Protein AF-A0A1V4QNX6-F1 (afdb_monomer_lite)

Structure (mmCIF, N/CA/C/O backbone):
data_AF-A0A1V4QNX6-F1
#
_entry.id   AF-A0A1V4QNX6-F1
#
loop_
_atom_site.group_PDB
_atom_site.id
_atom_site.type_symbol
_atom_site.label_atom_id
_atom_site.label_alt_id
_atom_site.label_comp_id
_atom_site.label_asym_id
_atom_site.label_entity_id
_atom_site.label_seq_id
_atom_site.pdbx_PDB_ins_code
_atom_site.Ca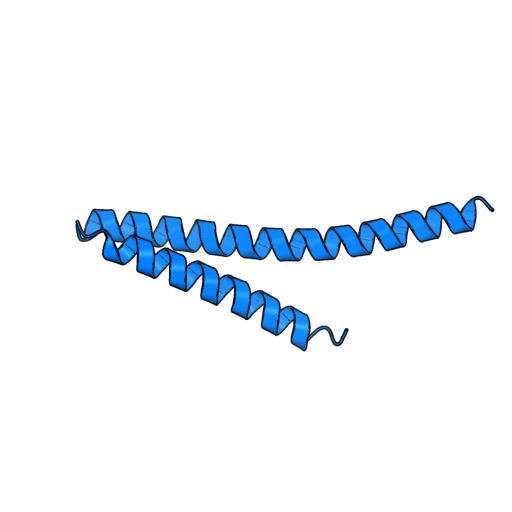rtn_x
_atom_site.Cartn_y
_atom_site.Cartn_z
_atom_site.occupancy
_atom_site.B_iso_or_equiv
_atom_site.auth_seq_id
_atom_site.auth_comp_id
_atom_site.auth_asym_id
_atom_site.auth_atom_id
_atom_site.pdbx_PDB_model_num
ATOM 1 N N . MET A 1 1 ? -21.608 7.998 35.335 1.00 62.53 1 MET A N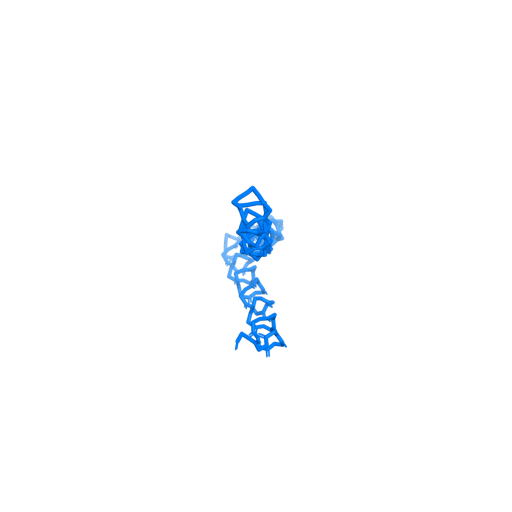 1
ATOM 2 C CA . MET A 1 1 ? -21.101 9.047 34.425 1.00 62.53 1 MET A CA 1
ATOM 3 C C . MET A 1 1 ? -19.666 8.803 33.944 1.00 62.53 1 MET A C 1
ATOM 5 O O . MET A 1 1 ? -19.410 8.937 32.757 1.00 62.53 1 MET A O 1
ATOM 9 N N . GLU A 1 2 ? -18.710 8.400 34.795 1.00 71.56 2 GLU A N 1
ATOM 10 C CA . GLU A 1 2 ? -17.318 8.175 34.335 1.00 71.56 2 GLU A CA 1
ATOM 11 C C . GLU A 1 2 ? -17.098 6.842 33.579 1.00 71.56 2 GLU A C 1
ATOM 13 O O . GLU A 1 2 ? -16.333 6.779 32.614 1.00 71.56 2 GLU A O 1
ATOM 18 N N . ASN A 1 3 ? -17.799 5.773 33.974 1.00 69.94 3 ASN A N 1
ATOM 19 C CA . ASN A 1 3 ? -17.640 4.437 33.377 1.00 69.94 3 ASN A CA 1
ATOM 20 C C . ASN A 1 3 ? -18.193 4.336 31.946 1.00 69.94 3 ASN A C 1
ATOM 22 O O . ASN A 1 3 ? -17.658 3.604 31.115 1.00 69.94 3 ASN A O 1
ATOM 26 N N . GLU A 1 4 ? -19.241 5.097 31.649 1.00 74.94 4 GLU A N 1
ATOM 27 C CA . GLU A 1 4 ? -19.825 5.218 30.312 1.00 74.94 4 GLU A CA 1
ATOM 28 C C . GLU A 1 4 ? -18.894 5.980 29.361 1.00 74.94 4 GLU A C 1
ATOM 30 O O . GLU A 1 4 ? -18.587 5.450 28.297 1.00 74.94 4 GLU A O 1
ATOM 35 N N . ASN A 1 5 ? -18.304 7.110 29.777 1.00 82.00 5 ASN A N 1
ATOM 36 C CA . ASN A 1 5 ? -17.302 7.821 28.969 1.00 82.00 5 ASN A CA 1
ATOM 37 C C . ASN A 1 5 ? -16.093 6.938 28.619 1.00 82.00 5 ASN A C 1
ATOM 39 O O . ASN A 1 5 ? -15.677 6.896 27.464 1.00 82.00 5 ASN A O 1
ATOM 43 N N . LYS A 1 6 ? -15.557 6.164 29.574 1.00 82.81 6 LYS A N 1
ATOM 44 C CA . LYS A 1 6 ? -14.446 5.228 29.298 1.00 82.81 6 LYS A CA 1
ATOM 45 C C . LYS A 1 6 ? -14.835 4.135 28.296 1.00 82.81 6 LYS A C 1
ATOM 47 O O . LYS A 1 6 ? -14.003 3.743 27.479 1.00 82.81 6 LYS A O 1
ATOM 52 N N . LYS A 1 7 ? -16.082 3.653 28.339 1.00 82.44 7 LYS A N 1
ATOM 53 C CA . LYS A 1 7 ? -16.603 2.655 27.394 1.00 82.44 7 LYS A CA 1
ATOM 54 C C . LYS A 1 7 ? -16.769 3.246 25.990 1.00 82.44 7 LYS A C 1
ATOM 56 O O . LYS A 1 7 ? -16.257 2.661 25.042 1.00 82.44 7 LYS A O 1
ATOM 61 N N . TYR A 1 8 ? -17.356 4.439 25.878 1.00 83.19 8 TYR A N 1
ATOM 62 C CA . TYR A 1 8 ? -17.470 5.173 24.614 1.00 83.19 8 TYR A CA 1
ATOM 63 C C . TYR A 1 8 ? -16.106 5.432 23.973 1.00 83.19 8 TYR A C 1
ATOM 65 O O . TYR A 1 8 ? -15.912 5.132 22.800 1.00 83.19 8 TYR A O 1
ATOM 73 N N . LEU A 1 9 ? -15.127 5.920 24.740 1.00 84.62 9 LEU A N 1
ATOM 74 C CA . LEU A 1 9 ? -13.778 6.155 24.220 1.00 84.62 9 LEU A CA 1
ATOM 75 C C . LEU A 1 9 ? -13.110 4.865 23.730 1.00 84.62 9 LEU A C 1
ATOM 77 O O . LEU A 1 9 ? -12.437 4.891 22.703 1.00 84.62 9 LEU A O 1
ATOM 81 N N . LYS A 1 10 ? -13.319 3.733 24.416 1.00 84.69 10 LYS A N 1
ATOM 82 C CA . LYS A 1 10 ? -12.819 2.418 23.980 1.00 84.69 10 LYS A CA 1
ATOM 83 C C . LYS A 1 10 ? -13.456 1.947 22.673 1.00 84.69 10 LYS A C 1
ATOM 85 O O . LYS A 1 10 ? -12.731 1.458 21.809 1.00 84.69 10 LYS A O 1
ATOM 90 N N . ASP A 1 11 ? -14.769 2.095 22.525 1.00 83.81 11 ASP A N 1
ATOM 91 C CA . ASP A 1 11 ? -15.487 1.699 21.309 1.00 83.81 11 ASP A CA 1
ATOM 92 C C . ASP A 1 11 ? -15.097 2.589 20.119 1.00 83.81 11 ASP A C 1
ATOM 94 O O . ASP A 1 11 ? -14.835 2.085 19.025 1.00 83.81 11 ASP A O 1
ATOM 98 N N . LEU A 1 12 ? -14.933 3.897 20.350 1.00 85.00 12 LEU A N 1
ATOM 99 C CA . LEU A 1 12 ? -14.405 4.835 19.356 1.00 85.00 12 LEU A CA 1
ATOM 100 C C . LEU A 1 12 ? -12.978 4.465 18.940 1.00 85.00 12 LEU A C 1
ATOM 102 O O . LEU A 1 12 ? -12.692 4.394 17.746 1.00 85.00 12 LEU A O 1
ATOM 106 N N . PHE A 1 13 ? -12.097 4.168 19.901 1.00 86.75 13 PHE A N 1
ATOM 107 C CA . PHE A 1 13 ? -10.731 3.727 19.610 1.00 86.75 13 PHE A CA 1
ATOM 108 C C . PHE A 1 13 ? -10.701 2.409 18.836 1.00 86.75 13 PHE A C 1
ATOM 110 O O . PHE A 1 13 ? -9.900 2.272 17.916 1.00 86.75 13 PHE A O 1
ATOM 117 N N . GLN A 1 14 ? -11.568 1.446 19.160 1.00 84.75 14 GLN A N 1
ATOM 118 C CA . GLN A 1 14 ? -11.661 0.196 18.402 1.00 84.75 14 GLN A CA 1
ATOM 119 C C . GLN A 1 14 ? -12.148 0.424 16.970 1.00 84.75 14 GLN A C 1
ATOM 121 O O . GLN A 1 14 ? -11.592 -0.172 16.045 1.00 84.75 14 GLN A O 1
ATOM 126 N N . GLY A 1 15 ? -13.151 1.281 16.774 1.00 83.06 15 GLY A N 1
ATOM 127 C CA . GLY A 1 15 ? -13.639 1.653 15.446 1.00 83.06 15 GLY A CA 1
ATOM 128 C C . GLY A 1 15 ? -12.555 2.333 14.612 1.00 83.06 15 GLY A C 1
ATOM 129 O O . GLY A 1 15 ? -12.279 1.905 13.489 1.00 83.06 15 GLY A O 1
ATOM 130 N N . LEU A 1 16 ? -11.873 3.327 15.193 1.00 86.25 16 LEU A N 1
ATOM 131 C CA . LEU A 1 16 ? -10.760 4.025 14.548 1.00 86.25 16 LEU A CA 1
ATOM 132 C C . LEU A 1 16 ? -9.610 3.077 14.218 1.00 86.25 16 LEU A C 1
ATOM 134 O O . LEU A 1 16 ? -9.096 3.106 13.107 1.00 86.25 16 LEU A O 1
ATOM 138 N N . TYR A 1 17 ? -9.213 2.221 15.160 1.00 87.88 17 TYR A N 1
ATOM 139 C CA . TYR A 1 17 ? -8.105 1.292 14.961 1.00 87.88 17 TYR A CA 1
ATOM 140 C C . TYR A 1 17 ? -8.372 0.347 13.788 1.00 87.88 17 TYR A C 1
ATOM 142 O O . TYR A 1 17 ? -7.498 0.139 12.949 1.00 87.88 17 TYR A O 1
ATOM 150 N N . ARG A 1 18 ? -9.600 -0.177 13.680 1.00 84.56 18 ARG A N 1
ATOM 151 C CA . ARG A 1 18 ? -10.007 -1.032 12.557 1.00 84.56 18 ARG A CA 1
ATOM 152 C C . ARG A 1 18 ? -9.984 -0.275 11.231 1.00 84.56 18 ARG A C 1
ATOM 154 O O . ARG A 1 18 ? -9.411 -0.778 10.269 1.00 84.56 18 ARG A O 1
ATOM 161 N N . ALA A 1 19 ? -10.558 0.926 11.181 1.00 86.19 19 ALA A N 1
ATOM 162 C CA . ALA A 1 19 ? -10.570 1.745 9.969 1.00 86.19 19 ALA A CA 1
ATOM 163 C C . ALA A 1 19 ? -9.149 2.126 9.515 1.00 86.19 19 ALA A C 1
ATOM 165 O O . ALA A 1 19 ? -8.806 1.981 8.342 1.00 86.19 19 ALA A O 1
ATOM 166 N N . SER A 1 20 ? -8.292 2.530 10.453 1.00 91.25 20 SER A N 1
ATOM 167 C CA . SER A 1 20 ? -6.890 2.854 10.189 1.00 91.25 20 SER A CA 1
ATOM 168 C C . SER A 1 20 ? -6.097 1.638 9.723 1.00 91.25 20 SER A C 1
ATOM 170 O O . SER A 1 20 ? -5.344 1.746 8.763 1.00 91.25 20 SER A O 1
ATOM 172 N N . ALA A 1 21 ? -6.282 0.467 10.340 1.00 88.88 21 ALA A N 1
ATOM 173 C CA . ALA A 1 21 ? -5.618 -0.765 9.912 1.00 88.88 21 ALA A CA 1
ATOM 174 C C . ALA A 1 21 ? -6.002 -1.150 8.474 1.00 88.88 21 ALA A C 1
ATOM 176 O O . ALA A 1 21 ? -5.147 -1.547 7.682 1.00 88.88 21 ALA A O 1
ATOM 177 N N . ILE A 1 22 ? -7.275 -0.970 8.117 1.00 88.69 22 ILE A N 1
ATOM 178 C CA . ILE A 1 22 ? -7.778 -1.174 6.759 1.00 88.69 22 ILE A CA 1
ATOM 179 C C . ILE A 1 22 ? -7.104 -0.204 5.776 1.00 88.69 22 ILE A C 1
ATOM 181 O O . ILE A 1 22 ? -6.544 -0.647 4.771 1.00 88.69 22 ILE A O 1
ATOM 185 N N . GLY A 1 23 ? -7.100 1.097 6.075 1.00 89.50 23 GLY A N 1
ATOM 186 C CA . GLY A 1 23 ? -6.459 2.108 5.229 1.00 89.50 23 GLY A CA 1
ATOM 187 C C . GLY A 1 23 ? -4.955 1.874 5.067 1.00 89.50 23 GLY A C 1
ATOM 188 O O . GLY A 1 23 ? -4.441 1.891 3.952 1.00 89.50 23 GLY A O 1
ATOM 189 N N . LEU A 1 24 ? -4.257 1.562 6.161 1.00 93.06 24 LEU A N 1
ATOM 190 C CA . LEU A 1 24 ? -2.833 1.231 6.145 1.00 93.06 24 LEU A CA 1
ATOM 191 C C . LEU A 1 24 ? -2.549 0.005 5.276 1.00 93.06 24 LEU A C 1
ATOM 193 O O . LEU A 1 24 ? -1.616 0.036 4.481 1.00 93.06 24 LEU A O 1
ATOM 197 N N . SER A 1 25 ? -3.368 -1.048 5.363 1.00 91.69 25 SER A N 1
ATOM 198 C CA . SER A 1 25 ? -3.190 -2.244 4.531 1.00 91.69 25 SER A CA 1
ATOM 199 C C . SER A 1 25 ? -3.274 -1.941 3.030 1.00 91.69 25 SER A C 1
ATOM 201 O O . SER A 1 25 ? -2.497 -2.490 2.249 1.00 91.69 25 SER A O 1
ATOM 203 N N . LEU A 1 26 ? -4.159 -1.019 2.631 1.00 93.19 26 LEU A N 1
ATOM 204 C CA . LEU A 1 26 ? -4.283 -0.557 1.251 1.00 93.19 26 LEU A CA 1
ATOM 205 C C . LEU A 1 26 ? -3.037 0.222 0.818 1.00 93.19 26 LEU A C 1
ATOM 207 O O . LEU A 1 26 ? -2.479 -0.062 -0.238 1.00 93.19 26 LEU A O 1
ATOM 211 N N . VAL A 1 27 ? -2.568 1.155 1.652 1.00 95.19 27 VAL A N 1
ATOM 212 C CA . VAL A 1 27 ? -1.343 1.925 1.389 1.00 95.19 27 VAL A CA 1
ATOM 213 C C . VAL A 1 27 ? -0.140 0.994 1.243 1.00 95.19 27 VAL A C 1
ATOM 215 O O . VAL A 1 27 ? 0.597 1.114 0.269 1.00 95.19 27 VAL A O 1
ATOM 218 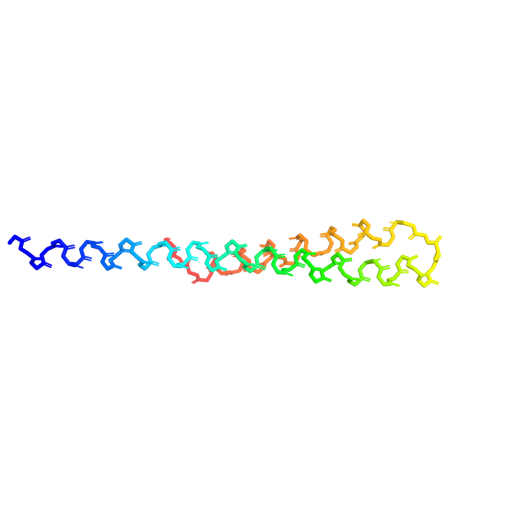N N . PHE A 1 28 ? 0.028 0.017 2.138 1.00 95.56 28 PHE A N 1
ATOM 219 C CA . PHE A 1 28 ? 1.112 -0.962 2.043 1.00 95.56 28 PHE A CA 1
ATOM 220 C C . PHE A 1 28 ? 1.033 -1.802 0.765 1.00 95.56 28 PHE A C 1
ATOM 222 O O . PHE A 1 28 ? 2.058 -2.015 0.121 1.00 95.56 28 PHE A O 1
ATOM 229 N N . ALA A 1 29 ? -0.160 -2.242 0.354 1.00 94.75 29 ALA A N 1
ATOM 230 C CA . ALA A 1 29 ? -0.332 -2.991 -0.891 1.00 94.75 29 ALA A CA 1
ATOM 231 C C . ALA A 1 29 ? 0.083 -2.170 -2.124 1.00 94.75 29 ALA A C 1
ATOM 233 O O . ALA A 1 29 ? 0.771 -2.683 -3.006 1.00 94.75 29 ALA A O 1
ATOM 234 N N . ILE A 1 30 ? -0.283 -0.885 -2.159 1.00 95.50 30 ILE A N 1
ATOM 235 C CA . ILE A 1 30 ? 0.106 0.043 -3.227 1.00 95.50 30 ILE A CA 1
ATOM 236 C C . ILE A 1 30 ? 1.618 0.276 -3.209 1.00 95.50 30 ILE A C 1
ATOM 238 O O . ILE A 1 30 ? 2.245 0.196 -4.259 1.00 95.50 30 ILE A O 1
ATOM 242 N N . PHE A 1 31 ? 2.213 0.508 -2.036 1.00 96.81 31 PHE A N 1
ATOM 243 C CA . PHE A 1 31 ? 3.659 0.695 -1.889 1.00 96.81 31 PHE A CA 1
ATOM 244 C C . PHE A 1 31 ? 4.449 -0.513 -2.389 1.00 96.81 31 PHE A C 1
ATOM 246 O O . PHE A 1 31 ? 5.404 -0.349 -3.142 1.00 96.81 31 PHE A O 1
ATOM 253 N N . ILE A 1 32 ? 4.038 -1.725 -2.010 1.00 95.50 32 ILE A N 1
ATOM 254 C CA . ILE A 1 32 ? 4.692 -2.960 -2.454 1.00 95.50 32 ILE A CA 1
ATOM 255 C C . ILE A 1 32 ? 4.511 -3.141 -3.965 1.00 95.50 32 ILE A C 1
ATOM 257 O O . ILE A 1 32 ? 5.483 -3.417 -4.663 1.00 95.50 32 ILE A O 1
ATOM 261 N N . GLY A 1 33 ? 3.297 -2.944 -4.490 1.00 95.25 33 GLY A N 1
ATOM 262 C CA . GLY A 1 33 ? 3.028 -3.045 -5.926 1.00 95.25 33 GLY A CA 1
ATOM 263 C C . GLY A 1 33 ? 3.831 -2.037 -6.750 1.00 95.25 33 GLY A C 1
ATOM 264 O O . GLY A 1 33 ? 4.426 -2.402 -7.762 1.00 95.25 33 GLY A O 1
ATOM 265 N N . ALA A 1 34 ? 3.916 -0.791 -6.286 1.00 95.19 34 ALA A N 1
ATOM 266 C CA . ALA A 1 34 ? 4.712 0.257 -6.911 1.00 95.19 34 ALA A CA 1
ATOM 267 C C . ALA A 1 34 ? 6.215 -0.035 -6.829 1.00 95.19 34 ALA A C 1
ATOM 269 O O . ALA A 1 34 ? 6.905 0.133 -7.827 1.00 95.19 34 ALA A O 1
ATOM 270 N N . ALA A 1 35 ? 6.722 -0.516 -5.689 1.00 95.62 35 ALA A N 1
ATOM 271 C CA . ALA A 1 35 ? 8.127 -0.893 -5.543 1.00 95.62 35 ALA A CA 1
ATOM 272 C C . ALA A 1 35 ? 8.501 -2.022 -6.512 1.00 95.62 35 ALA A C 1
ATOM 274 O O . ALA A 1 35 ? 9.474 -1.905 -7.252 1.00 95.62 35 ALA A O 1
ATOM 275 N N . VAL A 1 36 ? 7.690 -3.082 -6.575 1.00 94.75 36 VAL A N 1
ATOM 276 C CA . VAL A 1 36 ? 7.891 -4.183 -7.530 1.00 94.75 36 VAL A CA 1
ATOM 277 C C . VAL A 1 36 ? 7.792 -3.678 -8.972 1.00 94.75 36 VAL A C 1
ATOM 279 O O . VAL A 1 36 ? 8.635 -4.022 -9.795 1.00 94.75 36 VAL A O 1
ATOM 282 N N . GLY A 1 37 ? 6.807 -2.830 -9.277 1.00 94.31 37 GLY A N 1
ATOM 283 C CA . GLY A 1 37 ? 6.646 -2.225 -10.599 1.00 94.31 37 GLY A CA 1
ATOM 284 C C . GLY A 1 37 ? 7.822 -1.335 -11.002 1.00 94.31 37 GLY A C 1
ATOM 285 O O . GLY A 1 37 ? 8.214 -1.344 -12.163 1.00 94.31 37 GLY A O 1
ATOM 286 N N . TYR A 1 38 ? 8.412 -0.609 -10.052 1.00 94.19 38 TYR A N 1
ATOM 287 C CA . TYR A 1 38 ? 9.600 0.215 -10.264 1.00 94.19 38 TYR A CA 1
ATOM 288 C C . TYR A 1 38 ? 10.831 -0.645 -10.570 1.00 94.19 38 TYR A C 1
ATOM 290 O O . TYR A 1 38 ? 11.476 -0.432 -11.591 1.00 94.19 38 TYR A O 1
ATOM 298 N N . PHE A 1 39 ? 11.099 -1.681 -9.767 1.00 93.81 39 PHE A N 1
ATOM 299 C CA . PHE A 1 39 ? 12.192 -2.626 -10.039 1.00 93.81 39 PHE A CA 1
ATOM 300 C C . PHE A 1 39 ? 12.051 -3.289 -11.413 1.00 93.81 39 PHE A C 1
ATOM 302 O O . PHE A 1 39 ? 13.031 -3.469 -12.133 1.00 93.81 39 PHE A O 1
ATOM 309 N N . LEU A 1 40 ? 10.822 -3.637 -11.794 1.00 91.56 40 LEU A N 1
ATOM 310 C CA . LEU A 1 40 ? 10.539 -4.237 -13.091 1.00 91.56 40 LEU A CA 1
ATOM 311 C C . LEU A 1 40 ? 10.677 -3.215 -14.230 1.00 91.56 40 LEU A C 1
ATOM 313 O O . LEU A 1 40 ? 11.207 -3.540 -15.287 1.00 91.56 40 LEU A O 1
ATOM 317 N N . SER A 1 41 ? 10.257 -1.970 -14.001 1.00 91.88 41 SER A N 1
ATOM 318 C CA . SER A 1 41 ? 10.449 -0.861 -14.937 1.00 91.88 41 SER A CA 1
ATOM 319 C C . SER A 1 41 ? 11.924 -0.593 -15.210 1.00 91.88 41 SER A C 1
ATOM 321 O O . SER A 1 41 ? 12.262 -0.301 -16.350 1.00 91.88 41 SER A O 1
ATOM 323 N N . GLU A 1 42 ? 12.781 -0.688 -14.195 1.00 92.06 42 GLU A N 1
ATOM 324 C CA . GLU A 1 42 ? 14.226 -0.487 -14.328 1.00 92.06 42 GLU A CA 1
ATOM 325 C C . GLU A 1 42 ? 14.897 -1.665 -15.048 1.00 92.06 42 GLU A C 1
ATOM 327 O O . GLU A 1 42 ? 15.784 -1.468 -15.868 1.00 92.06 42 GLU A O 1
ATOM 332 N N . TYR A 1 43 ? 14.416 -2.894 -14.831 1.00 91.56 43 TYR A N 1
ATOM 333 C CA . TYR A 1 43 ? 14.939 -4.075 -15.524 1.00 91.56 43 TYR A CA 1
ATOM 334 C C . TYR A 1 43 ? 14.586 -4.116 -17.020 1.00 91.56 43 TYR A C 1
ATOM 336 O O . TYR A 1 43 ? 15.395 -4.546 -17.839 1.00 91.56 43 TYR A O 1
ATOM 344 N N . PHE A 1 44 ? 13.373 -3.695 -17.383 1.00 91.12 44 PHE A N 1
ATOM 345 C CA . PHE A 1 44 ? 12.889 -3.700 -18.769 1.00 91.12 44 PHE A CA 1
ATOM 346 C C . PHE A 1 44 ? 13.020 -2.341 -19.473 1.00 91.12 44 PHE A C 1
ATOM 348 O O . PHE A 1 44 ? 12.565 -2.210 -20.610 1.00 91.12 44 PHE A O 1
ATOM 355 N N . ASP A 1 45 ? 13.597 -1.345 -18.792 1.00 88.81 45 ASP A N 1
ATOM 356 C CA . ASP A 1 45 ? 13.768 0.041 -19.249 1.00 88.81 45 ASP A CA 1
ATOM 357 C C . ASP A 1 45 ? 12.467 0.651 -19.816 1.00 88.81 45 ASP A C 1
ATOM 359 O O . ASP A 1 45 ? 12.437 1.378 -20.810 1.00 88.81 45 ASP A O 1
ATOM 363 N N . ASN A 1 46 ? 11.333 0.281 -19.207 1.00 91.12 46 ASN A N 1
ATOM 364 C CA . ASN A 1 46 ? 10.002 0.629 -19.6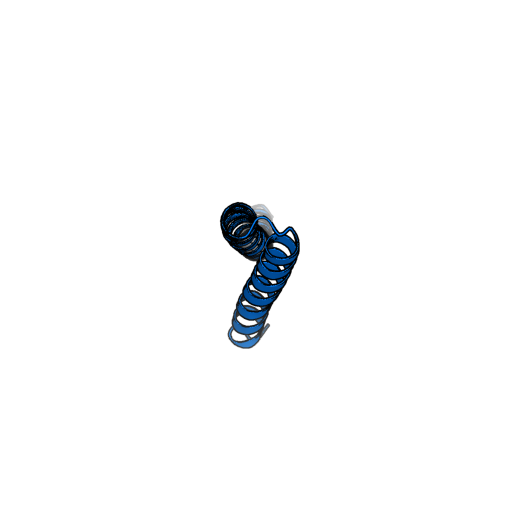89 1.00 91.12 46 ASN A CA 1
ATOM 365 C C . ASN A 1 46 ? 9.061 0.990 -18.538 1.00 91.12 46 ASN A C 1
ATOM 367 O O . ASN A 1 46 ? 8.685 0.163 -17.706 1.00 91.12 46 ASN A O 1
ATOM 371 N N . THR A 1 47 ? 8.601 2.238 -18.547 1.00 88.00 47 THR A N 1
ATOM 372 C CA . THR A 1 47 ? 7.792 2.840 -17.481 1.00 88.00 47 THR A CA 1
ATOM 373 C C . THR A 1 47 ? 6.405 2.207 -17.330 1.00 88.00 47 THR A C 1
ATOM 375 O O . THR A 1 47 ? 5.761 2.367 -16.293 1.00 88.00 47 THR A O 1
ATOM 378 N N . ILE A 1 48 ? 5.941 1.439 -18.324 1.00 91.75 48 ILE A N 1
ATOM 379 C CA . ILE A 1 48 ? 4.652 0.728 -18.289 1.00 91.75 48 ILE A CA 1
ATOM 380 C C . ILE A 1 48 ? 4.585 -0.255 -17.111 1.00 91.75 48 ILE A C 1
ATOM 382 O O . ILE A 1 48 ? 3.526 -0.413 -16.498 1.00 91.75 48 ILE A O 1
ATOM 386 N N . PHE A 1 49 ? 5.707 -0.876 -16.738 1.00 90.69 49 PHE A N 1
ATOM 387 C CA . PHE A 1 49 ? 5.743 -1.841 -15.638 1.00 90.69 49 PHE A CA 1
ATOM 388 C C . PHE A 1 49 ? 5.490 -1.204 -14.268 1.00 90.69 49 PHE A C 1
ATOM 390 O O . PHE A 1 49 ? 4.887 -1.844 -13.405 1.00 90.69 49 PHE A O 1
ATOM 397 N N . LEU A 1 50 ? 5.846 0.072 -14.087 1.00 92.69 50 LEU A N 1
ATOM 398 C CA . LEU A 1 50 ? 5.518 0.824 -12.876 1.00 92.69 50 LEU A CA 1
ATOM 399 C C . LEU A 1 50 ? 4.003 0.999 -12.754 1.00 92.69 50 LEU A C 1
ATOM 401 O O . LEU A 1 50 ? 3.424 0.673 -11.717 1.00 92.69 50 LEU A O 1
ATOM 405 N N . TYR A 1 51 ? 3.343 1.440 -13.830 1.00 93.44 51 TYR A N 1
ATOM 406 C CA . TYR A 1 51 ? 1.888 1.598 -13.849 1.00 93.44 51 TYR A CA 1
ATOM 407 C C . TYR A 1 51 ? 1.162 0.264 -13.646 1.00 93.44 51 TYR A C 1
ATOM 409 O O . TYR A 1 51 ? 0.187 0.208 -12.897 1.00 93.44 51 TYR A O 1
ATOM 417 N N . LEU A 1 52 ? 1.658 -0.826 -14.240 1.00 94.25 52 LEU A N 1
ATOM 418 C CA . LEU A 1 52 ? 1.124 -2.170 -14.006 1.00 94.25 52 LEU A CA 1
ATOM 419 C C . LEU A 1 52 ? 1.279 -2.600 -12.543 1.00 94.25 52 LEU A C 1
ATOM 421 O O . LEU A 1 52 ? 0.313 -3.077 -11.951 1.00 94.25 52 LEU A O 1
ATOM 425 N N . GLY A 1 53 ? 2.451 -2.392 -11.940 1.00 93.94 53 GLY A N 1
ATOM 426 C CA . GLY A 1 53 ? 2.691 -2.685 -10.526 1.00 93.94 53 GLY A CA 1
ATOM 427 C C . GLY A 1 53 ? 1.789 -1.874 -9.595 1.00 93.94 53 GLY A C 1
ATOM 428 O O . GLY A 1 53 ? 1.230 -2.418 -8.642 1.00 93.94 53 GLY A O 1
ATOM 429 N N . LEU A 1 54 ? 1.561 -0.598 -9.913 1.00 95.19 54 LEU A N 1
ATOM 430 C CA . LEU A 1 54 ? 0.644 0.268 -9.176 1.00 95.19 54 LEU A CA 1
ATOM 431 C C . LEU A 1 54 ? -0.804 -0.234 -9.267 1.00 95.19 54 LEU A C 1
ATOM 433 O O . LEU A 1 54 ? -1.466 -0.384 -8.241 1.00 95.19 54 LEU A O 1
ATOM 437 N N . ILE A 1 55 ? -1.287 -0.541 -10.477 1.00 95.38 55 ILE A N 1
ATOM 438 C CA . ILE A 1 55 ? -2.641 -1.073 -10.696 1.00 95.38 55 ILE A CA 1
ATOM 439 C C . ILE A 1 55 ? -2.809 -2.401 -9.954 1.00 95.38 55 ILE A C 1
ATOM 441 O O . ILE A 1 55 ? -3.804 -2.591 -9.255 1.00 95.38 55 ILE A O 1
ATOM 445 N N . LEU A 1 56 ? -1.827 -3.301 -10.043 1.00 95.12 56 LEU A N 1
ATOM 446 C CA . LEU A 1 56 ? -1.841 -4.571 -9.320 1.00 95.12 56 LEU A CA 1
ATOM 447 C C . LEU A 1 56 ? -1.850 -4.368 -7.801 1.00 95.12 56 LEU A C 1
ATOM 449 O O . LEU A 1 56 ? -2.618 -5.038 -7.113 1.00 95.12 56 LEU A O 1
ATOM 453 N N . GLY A 1 57 ? -1.062 -3.426 -7.276 1.00 94.75 57 GLY A N 1
ATOM 454 C CA . GLY A 1 57 ? -1.047 -3.074 -5.855 1.00 94.75 57 GLY A CA 1
ATOM 455 C C . GLY A 1 57 ? -2.401 -2.559 -5.362 1.00 94.75 57 GLY A C 1
ATOM 456 O O . GLY A 1 57 ? -2.906 -3.023 -4.338 1.00 94.75 57 GLY A O 1
ATOM 457 N N . ILE A 1 58 ? -3.038 -1.667 -6.128 1.00 93.94 58 ILE A N 1
ATOM 458 C CA . ILE A 1 58 ? -4.386 -1.155 -5.838 1.00 93.94 58 ILE A CA 1
ATOM 459 C C . ILE A 1 58 ? -5.403 -2.303 -5.859 1.00 93.94 58 ILE A C 1
ATOM 461 O O . ILE A 1 58 ? -6.149 -2.480 -4.896 1.00 93.94 58 ILE A O 1
ATOM 465 N N . VAL A 1 59 ? -5.416 -3.123 -6.915 1.00 95.25 59 VAL A N 1
ATOM 466 C CA . VAL A 1 59 ? -6.348 -4.254 -7.053 1.00 95.25 59 VAL A CA 1
ATOM 467 C C . VAL A 1 59 ? -6.162 -5.267 -5.922 1.00 95.25 59 VAL A C 1
ATOM 469 O O . VAL A 1 59 ? -7.147 -5.732 -5.348 1.00 95.25 59 VAL A O 1
ATOM 4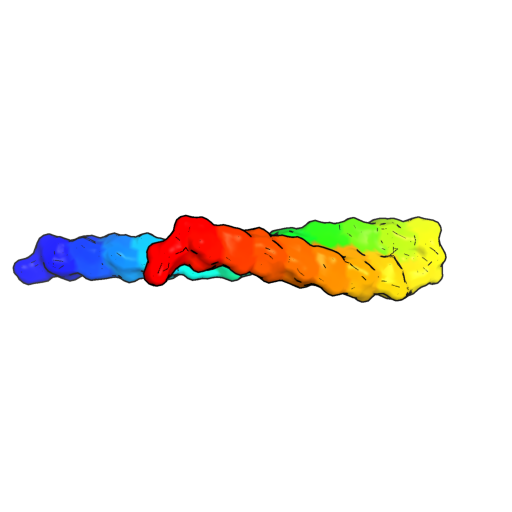72 N N . ALA A 1 60 ? -4.922 -5.589 -5.551 1.00 93.12 60 ALA A N 1
ATOM 473 C CA . ALA A 1 60 ? -4.620 -6.496 -4.448 1.00 93.12 60 ALA A CA 1
ATOM 474 C C . ALA A 1 60 ? -5.094 -5.936 -3.098 1.00 93.12 60 ALA A C 1
ATOM 476 O O . ALA A 1 60 ? -5.730 -6.657 -2.322 1.00 93.12 60 ALA A O 1
ATOM 477 N N . GLY A 1 61 ? -4.843 -4.649 -2.844 1.00 91.94 61 GLY A N 1
ATOM 478 C CA . GLY A 1 61 ? -5.296 -3.961 -1.640 1.00 91.94 61 GLY A CA 1
ATOM 479 C C . GLY A 1 61 ? -6.820 -3.942 -1.526 1.00 91.94 61 GLY A C 1
ATOM 480 O O . GLY A 1 61 ? -7.363 -4.376 -0.511 1.00 91.94 61 GLY A O 1
ATOM 481 N N . PHE A 1 62 ? -7.522 -3.555 -2.596 1.00 91.12 62 PHE A N 1
ATOM 482 C CA . PHE A 1 62 ? -8.987 -3.574 -2.650 1.00 91.12 62 PHE A CA 1
ATOM 483 C C . PHE A 1 62 ? -9.571 -4.982 -2.529 1.00 91.12 62 PHE A C 1
ATOM 485 O O . PHE A 1 62 ? -10.569 -5.169 -1.837 1.00 91.12 62 PHE A O 1
ATOM 492 N N . ARG A 1 63 ? -8.956 -5.995 -3.150 1.00 89.12 63 ARG A N 1
ATOM 493 C CA . ARG A 1 63 ? -9.397 -7.391 -3.027 1.00 89.12 63 ARG A CA 1
ATOM 494 C C . ARG A 1 63 ? -9.319 -7.871 -1.579 1.00 89.12 63 ARG A C 1
ATOM 496 O O . ARG A 1 63 ? -10.247 -8.529 -1.115 1.00 89.12 63 ARG A O 1
ATOM 503 N N . ASN A 1 64 ? -8.245 -7.537 -0.865 1.00 86.38 64 ASN A N 1
ATOM 504 C CA . ASN A 1 64 ? -8.082 -7.887 0.547 1.00 86.38 64 ASN A CA 1
ATOM 505 C C . ASN A 1 64 ? -9.150 -7.194 1.412 1.00 86.38 64 ASN A C 1
ATOM 507 O O . ASN A 1 64 ? -9.889 -7.852 2.144 1.00 86.38 64 ASN A O 1
ATOM 511 N N . LEU A 1 65 ? -9.319 -5.888 1.210 1.00 84.62 65 LEU A N 1
ATOM 512 C CA . LEU A 1 65 ? -10.375 -5.067 1.805 1.00 84.62 65 LEU A CA 1
ATOM 513 C C . LEU A 1 65 ? -11.774 -5.660 1.597 1.00 84.62 65 LEU A C 1
ATOM 515 O O . LEU A 1 65 ? -12.534 -5.819 2.551 1.00 84.62 65 LEU A O 1
ATOM 519 N N . TYR A 1 66 ? -12.105 -6.034 0.361 1.00 81.62 66 TYR A N 1
ATOM 520 C CA . TYR A 1 66 ? -13.401 -6.601 0.002 1.00 81.62 66 TYR A CA 1
ATOM 521 C C . TYR A 1 66 ? -13.625 -7.962 0.667 1.00 81.62 66 TYR A C 1
ATOM 523 O O . TYR A 1 66 ? -14.702 -8.219 1.197 1.00 81.62 66 TYR A O 1
ATOM 531 N N . VAL A 1 67 ? -12.609 -8.829 0.710 1.00 78.62 67 VAL A N 1
ATOM 532 C CA . VAL A 1 67 ? -12.696 -10.117 1.418 1.00 78.62 67 VAL A CA 1
ATOM 533 C C . VAL A 1 67 ? -12.881 -9.906 2.923 1.00 78.62 67 VAL A C 1
ATOM 535 O O . VAL A 1 67 ? -13.707 -10.592 3.526 1.00 78.62 67 VAL A O 1
ATOM 538 N N . MET A 1 68 ? -12.179 -8.940 3.522 1.00 71.94 68 MET A N 1
ATOM 539 C CA . MET A 1 68 ? -12.321 -8.583 4.936 1.00 71.94 68 MET A CA 1
ATOM 540 C C . MET A 1 68 ? -13.727 -8.046 5.238 1.00 71.94 68 MET A C 1
ATOM 542 O O . MET A 1 68 ? -14.361 -8.490 6.195 1.00 71.94 68 MET A O 1
ATOM 546 N N . SER A 1 69 ? -14.241 -7.157 4.384 1.00 70.69 69 SER A N 1
ATOM 547 C CA . SER A 1 69 ? -15.583 -6.577 4.500 1.00 70.69 69 SER A CA 1
ATOM 548 C C . SER A 1 69 ? -16.703 -7.578 4.209 1.00 70.69 69 SER A C 1
ATOM 550 O O . SER A 1 69 ? -17.825 -7.360 4.644 1.00 70.69 69 SER A O 1
ATOM 552 N N . LYS A 1 70 ? -16.437 -8.659 3.466 1.00 64.25 70 LYS A N 1
ATOM 553 C CA . LYS A 1 70 ? -17.428 -9.708 3.177 1.00 64.25 70 LYS A CA 1
ATOM 554 C C . LYS A 1 70 ? -17.415 -10.834 4.216 1.00 64.25 70 LYS A C 1
ATOM 556 O O . LYS A 1 70 ? -18.449 -11.449 4.459 1.00 64.25 70 LYS A O 1
ATOM 561 N N . ARG A 1 71 ? -16.253 -11.124 4.823 1.00 60.34 71 ARG A N 1
ATOM 562 C CA . ARG A 1 71 ? -16.119 -12.080 5.942 1.00 60.34 71 ARG A CA 1
ATOM 563 C C . ARG A 1 71 ? -16.601 -11.490 7.258 1.00 60.34 71 ARG A C 1
ATOM 565 O O . ARG A 1 71 ? -17.222 -12.190 8.050 1.00 60.34 71 ARG A O 1
ATOM 572 N N . THR A 1 72 ? -16.337 -10.209 7.468 1.00 5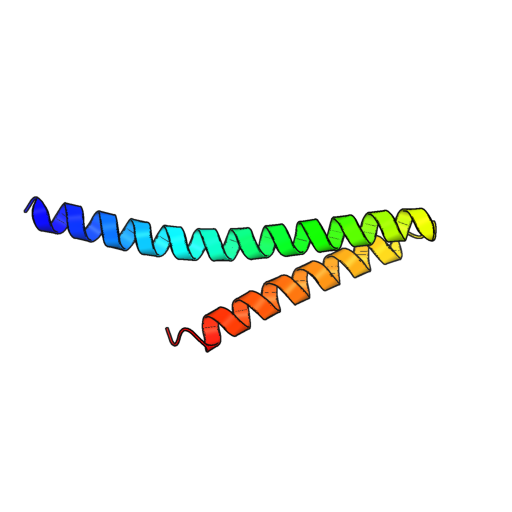4.62 72 THR A N 1
ATOM 573 C CA . THR A 1 72 ? -16.927 -9.445 8.558 1.00 54.62 72 THR A CA 1
ATOM 574 C C . THR A 1 72 ? -18.266 -8.962 8.035 1.00 54.62 72 THR A C 1
ATOM 576 O O . THR A 1 72 ? -18.311 -7.927 7.386 1.00 54.62 72 THR A O 1
ATOM 579 N N . LYS A 1 73 ? -19.346 -9.731 8.225 1.00 44.16 73 LYS A N 1
ATOM 580 C CA . LYS A 1 73 ? -20.693 -9.157 8.109 1.00 44.16 73 LYS A CA 1
ATOM 581 C C . LYS A 1 73 ? -20.735 -7.960 9.068 1.00 44.16 73 LYS A C 1
ATOM 583 O O . LYS A 1 73 ? -20.806 -8.166 10.278 1.00 44.16 73 LYS A O 1
ATOM 588 N N . LEU A 1 74 ? -20.536 -6.757 8.532 1.00 49.00 74 LEU A N 1
ATOM 589 C CA . LEU A 1 74 ? -21.046 -5.531 9.131 1.00 49.00 74 LEU A CA 1
ATOM 590 C C . LEU A 1 74 ? -22.568 -5.656 9.228 1.00 49.00 74 LEU A C 1
ATOM 592 O O . LEU A 1 74 ? -23.158 -6.267 8.303 1.00 49.00 74 LEU A O 1
#

Secondary structure (DSSP, 8-state):
-HHHHHHHHHHHHHHHHHHHHHHHHHHHHHHHHHHHHHHHHHHTT-THHHHHHHHHHHHHHHHHHHHHHHHS--

Foldseek 3Di:
DVVVVVVVVVVVCVVVVVVVVLVVLLVVLQVQLQVQLVVVCVVVVHNVSNVVSNVRSNVVSVVVSVVVCVVPPD

pLDDT: mean 86.27, std 11.22, range [44.16, 96.81]

Sequence (74 aa):
MENENKKYLKDLFQGLYRASAIGLSLVFAIFIGAAVGYFLSEYFDNTIFLYLGLILGIVAGFRNLYVMSKRTKL

Radius of gyration: 18.25 Å; chains: 1; bounding box: 36×21×54 Å